Protein AF-A0A949FL10-F1 (afdb_monomer_lite)

Secondary structure (DSSP, 8-state):
-HHHHHHHHHHHHHTT-HHHHTTSPPPS-STTHHHHHHS-HHHHHHHHHHHHHHHHHHB-HHHHHHS-TT---HHHHHH-HHHHHHHHHHHHHHHHHHHHHHTSHHHHHHHB---

pLDDT: mean 81.72, std 12.0, range [58.72, 97.69]

Foldseek 3Di:
DVVVVVVVVVVVVPPPDPVVVVVDDDQPCPVVVPVLVVDDPLLVLLLVLLLQLLLLVQWDPQSCVPTPVPSDDPVCCVVPPNSVVSNVVNNVVNNVVNNVVLVDPPNVVRIGDDD

Sequence (115 aa):
MIRLHYFLILLILFSCSNRAARFLPDRPSKEFKKSIAEGSPEFAQGWKDGCEVGMSTASNTFYKMFYRNNAIDGFKMGSSSDYSTAWNNAFLYCIRSDSIKQGSSIWGSMFGGYK

Structure (mmCIF, N/CA/C/O backbone):
data_AF-A0A949FL10-F1
#
_entry.id   AF-A0A949FL10-F1
#
loop_
_atom_site.group_PDB
_atom_site.id
_atom_site.type_symbol
_atom_site.label_atom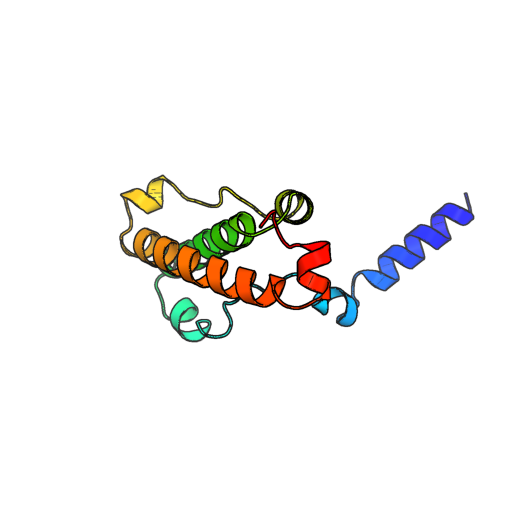_id
_atom_site.label_alt_id
_atom_site.label_comp_id
_atom_site.label_asym_id
_atom_site.label_entity_id
_atom_site.label_seq_id
_atom_site.pdbx_PDB_ins_code
_atom_site.Cartn_x
_atom_site.Cartn_y
_atom_site.Cartn_z
_atom_site.occupancy
_atom_site.B_iso_or_equiv
_atom_site.auth_seq_id
_atom_site.auth_comp_id
_atom_site.auth_asym_id
_atom_site.auth_atom_id
_atom_site.pdbx_PDB_model_num
ATOM 1 N N . MET A 1 1 ? -15.154 -20.602 -37.784 1.00 59.94 1 MET A N 1
ATOM 2 C CA . MET A 1 1 ? -15.623 -20.884 -36.404 1.00 59.94 1 MET A CA 1
ATOM 3 C C . MET A 1 1 ? -14.743 -21.870 -35.622 1.00 59.94 1 MET A C 1
ATOM 5 O O . MET A 1 1 ? -14.523 -21.633 -34.441 1.00 59.94 1 MET A O 1
ATOM 9 N N . ILE A 1 2 ? -14.169 -22.913 -36.240 1.00 63.84 2 ILE A N 1
ATOM 10 C CA . ILE A 1 2 ? -13.324 -23.918 -35.548 1.00 63.84 2 ILE A CA 1
ATOM 11 C C . ILE A 1 2 ? -12.034 -23.324 -34.936 1.00 63.84 2 ILE A C 1
ATOM 13 O O . ILE A 1 2 ? -11.640 -23.702 -33.840 1.00 63.84 2 ILE A O 1
ATOM 17 N N . ARG A 1 3 ? -11.403 -22.327 -35.576 1.00 68.69 3 ARG A N 1
ATOM 18 C CA . ARG A 1 3 ? -10.169 -21.696 -35.056 1.00 68.69 3 ARG A CA 1
ATOM 19 C C . ARG A 1 3 ? -10.358 -20.859 -33.782 1.00 68.69 3 ARG A C 1
ATOM 21 O O . ARG A 1 3 ? -9.423 -20.750 -33.000 1.00 68.69 3 ARG A O 1
ATOM 28 N N . LEU A 1 4 ? -11.555 -20.315 -33.551 1.00 69.50 4 LEU A N 1
ATOM 29 C CA . LEU A 1 4 ? -11.854 -19.527 -32.348 1.00 69.50 4 LEU A CA 1
ATOM 30 C C . LEU A 1 4 ? -11.958 -20.423 -31.101 1.00 69.50 4 LEU A C 1
ATOM 32 O O . LEU A 1 4 ? -11.538 -20.030 -30.018 1.00 69.50 4 LEU A O 1
ATOM 36 N N . HIS A 1 5 ? -12.439 -21.657 -31.276 1.00 71.19 5 HIS A N 1
ATOM 37 C CA . HIS A 1 5 ? -12.587 -22.630 -30.193 1.00 71.19 5 HIS A CA 1
ATOM 38 C C . HIS A 1 5 ? -11.230 -23.110 -29.660 1.00 71.19 5 HIS A C 1
ATOM 40 O O . HIS A 1 5 ? -11.043 -23.173 -28.450 1.00 71.19 5 HIS A O 1
ATOM 46 N N . TYR A 1 6 ? -10.250 -23.363 -30.536 1.00 76.62 6 TYR A N 1
ATOM 47 C CA . TYR A 1 6 ? -8.894 -23.735 -30.105 1.00 76.62 6 TYR A CA 1
ATOM 48 C C . TYR A 1 6 ? -8.195 -22.623 -29.317 1.00 76.62 6 TYR A C 1
ATOM 50 O O . TYR A 1 6 ? -7.491 -22.904 -28.350 1.00 76.62 6 TYR A O 1
ATOM 58 N N . PHE A 1 7 ? -8.426 -21.362 -29.692 1.00 78.81 7 PHE A N 1
ATOM 59 C CA . PHE A 1 7 ? -7.871 -20.213 -28.976 1.00 78.81 7 PHE A CA 1
ATOM 60 C C . PHE A 1 7 ? -8.493 -20.058 -27.577 1.00 78.81 7 PHE A C 1
ATOM 62 O O . PHE A 1 7 ? -7.781 -19.815 -26.606 1.00 78.81 7 PHE A O 1
ATOM 69 N N . LEU A 1 8 ? -9.805 -20.283 -27.455 1.00 77.81 8 LEU A N 1
ATOM 70 C CA . LEU A 1 8 ? -10.520 -20.309 -26.173 1.00 77.81 8 LEU A CA 1
ATOM 71 C C . LEU A 1 8 ? -10.058 -21.455 -25.261 1.00 77.81 8 LEU A C 1
ATOM 73 O O . LEU A 1 8 ? -9.833 -21.232 -24.075 1.00 77.81 8 LEU A O 1
ATOM 77 N N . ILE A 1 9 ? -9.848 -22.657 -25.807 1.00 78.69 9 ILE A N 1
ATOM 78 C CA . ILE A 1 9 ? -9.340 -23.809 -25.042 1.00 78.69 9 ILE A CA 1
ATOM 79 C C . ILE A 1 9 ? -7.920 -23.535 -24.522 1.00 78.69 9 ILE A C 1
ATOM 81 O O . ILE A 1 9 ? -7.624 -23.830 -23.367 1.00 78.69 9 ILE A O 1
ATOM 85 N N . LEU A 1 10 ? -7.057 -22.905 -25.327 1.00 75.50 10 LEU A N 1
ATOM 86 C CA . LEU A 1 10 ? -5.721 -22.481 -24.895 1.00 75.50 10 LEU A CA 1
ATOM 87 C C . LEU A 1 10 ? -5.775 -21.490 -23.723 1.00 75.50 10 LEU A C 1
ATOM 89 O O . LEU A 1 10 ? -5.053 -21.673 -22.747 1.00 75.50 10 LEU A O 1
ATOM 93 N N . LEU A 1 11 ? -6.656 -20.486 -23.770 1.00 74.25 11 LEU A N 1
ATOM 94 C CA . LEU A 1 11 ? -6.796 -19.500 -22.691 1.00 74.25 11 LEU A CA 1
ATOM 95 C C . LEU A 1 11 ? -7.230 -20.139 -21.359 1.00 74.25 11 LEU A C 1
ATOM 97 O O . LEU A 1 11 ? -6.695 -19.781 -20.310 1.00 74.25 11 LEU A O 1
ATOM 101 N N . ILE A 1 12 ? -8.129 -21.127 -21.405 1.00 72.25 12 ILE A N 1
ATOM 102 C CA . ILE A 1 12 ? -8.616 -21.850 -20.216 1.00 72.25 12 ILE A CA 1
ATOM 103 C C . ILE A 1 12 ? -7.528 -22.769 -19.627 1.00 72.25 12 ILE A C 1
ATOM 105 O O . ILE A 1 12 ? -7.444 -22.952 -18.411 1.00 72.25 12 ILE A O 1
ATOM 109 N N . LEU A 1 13 ? -6.644 -23.322 -20.462 1.00 66.62 13 LEU A N 1
ATOM 110 C CA . LEU A 1 13 ? -5.532 -24.156 -19.991 1.00 66.62 13 LEU A CA 1
ATOM 111 C C . LEU A 1 13 ? -4.412 -23.340 -19.317 1.00 66.62 13 LEU A C 1
ATOM 113 O O . LEU A 1 13 ? -3.702 -23.869 -18.462 1.00 66.62 13 LEU A O 1
ATOM 117 N N . PHE A 1 14 ? -4.265 -22.049 -19.638 1.00 64.12 14 PHE A N 1
ATOM 118 C CA . PHE A 1 14 ? -3.279 -21.173 -18.989 1.00 64.12 14 PHE A CA 1
ATOM 119 C C . PHE A 1 14 ? -3.770 -20.533 -17.680 1.00 64.12 14 PHE A C 1
ATOM 121 O O . PHE A 1 14 ? -2.936 -20.144 -16.857 1.00 64.12 14 PHE A O 1
ATOM 128 N N . SER A 1 15 ? -5.083 -20.465 -17.428 1.00 63.03 15 SER A N 1
ATOM 129 C CA . SER A 1 15 ? -5.645 -19.737 -16.276 1.00 63.03 15 SER A CA 1
ATOM 130 C C . SER A 1 15 ? -5.363 -20.344 -14.891 1.00 63.03 15 SER A C 1
ATOM 132 O O . SER A 1 15 ? -5.448 -19.628 -13.899 1.00 63.03 15 SER A O 1
ATOM 134 N N . CYS A 1 16 ? -4.961 -21.618 -14.795 1.00 62.16 16 CYS A N 1
ATOM 135 C CA . CYS A 1 16 ? -4.607 -22.270 -13.517 1.00 62.16 16 CYS A CA 1
ATOM 136 C C . CYS A 1 16 ? -3.121 -22.647 -13.397 1.00 62.16 16 CYS A C 1
ATOM 138 O O . CYS A 1 16 ? -2.732 -23.458 -12.556 1.00 62.16 16 CYS A O 1
ATOM 140 N N . SER A 1 17 ? -2.256 -22.065 -14.226 1.00 74.19 17 SER A N 1
ATOM 141 C CA . SER A 1 17 ? -0.819 -22.313 -14.146 1.00 74.19 17 SER A CA 1
ATOM 142 C C . SER A 1 17 ? -0.201 -21.586 -12.944 1.00 74.19 17 SER A C 1
ATOM 144 O O . SER A 1 17 ? 0.013 -20.374 -12.972 1.00 74.19 17 SER A O 1
ATOM 146 N N . ASN A 1 18 ? 0.204 -22.337 -11.911 1.00 62.66 18 ASN A N 1
ATOM 147 C CA . ASN A 1 18 ? 1.034 -21.819 -10.807 1.00 62.66 18 ASN A CA 1
ATOM 148 C C . ASN A 1 18 ? 2.333 -21.158 -11.305 1.00 62.66 18 ASN A C 1
ATOM 150 O O . ASN A 1 18 ? 2.920 -20.323 -10.620 1.00 62.66 18 ASN A O 1
ATOM 154 N N . ARG A 1 19 ? 2.798 -21.530 -12.506 1.00 63.28 19 ARG A N 1
ATOM 155 C CA . ARG A 1 19 ? 3.963 -20.925 -13.154 1.00 63.28 19 ARG A CA 1
ATOM 156 C C . ARG A 1 19 ? 3.648 -19.524 -13.675 1.00 63.28 19 ARG A C 1
ATOM 158 O O . ARG A 1 19 ? 4.487 -18.649 -13.519 1.00 63.28 19 ARG A O 1
ATOM 165 N N . ALA A 1 20 ? 2.455 -19.311 -14.234 1.00 64.19 20 ALA A N 1
ATOM 166 C CA . ALA A 1 20 ? 1.983 -17.999 -14.675 1.00 64.19 20 ALA A CA 1
ATOM 167 C C . ALA A 1 20 ? 1.753 -17.053 -13.484 1.00 64.19 20 ALA A C 1
ATOM 169 O O . ALA A 1 20 ? 2.140 -15.892 -13.546 1.00 64.19 20 ALA A O 1
ATOM 170 N N . ALA A 1 21 ? 1.236 -17.564 -12.360 1.00 62.34 21 ALA A N 1
ATOM 171 C CA . ALA A 1 21 ? 1.046 -16.775 -11.138 1.00 62.34 21 ALA A CA 1
ATOM 172 C C . ALA A 1 21 ? 2.356 -16.184 -10.578 1.00 62.34 21 ALA A C 1
ATOM 174 O O . ALA A 1 21 ? 2.336 -15.116 -9.977 1.00 62.34 21 ALA A O 1
ATOM 175 N N . ARG A 1 22 ? 3.510 -16.830 -10.819 1.00 64.06 22 ARG A N 1
ATOM 176 C CA . ARG A 1 22 ? 4.832 -16.293 -10.440 1.00 64.06 22 ARG A CA 1
ATOM 177 C C . ARG A 1 22 ? 5.253 -15.062 -11.247 1.00 64.06 22 ARG A C 1
ATOM 179 O O . ARG A 1 22 ? 6.196 -14.402 -10.832 1.00 64.06 22 ARG A O 1
ATOM 186 N N . PHE A 1 23 ? 4.602 -14.778 -12.376 1.00 65.38 23 PHE A N 1
ATOM 187 C CA . PHE A 1 23 ? 4.833 -13.576 -13.186 1.00 65.38 23 PHE A CA 1
ATOM 188 C C . PHE A 1 23 ? 3.922 -12.407 -12.796 1.00 65.38 23 PHE A C 1
ATOM 190 O O . PHE A 1 23 ? 4.073 -11.319 -13.345 1.00 65.38 23 PHE A O 1
ATOM 197 N N . LEU A 1 24 ? 3.006 -12.598 -11.839 1.00 68.75 24 LEU A N 1
ATOM 198 C CA . LEU A 1 24 ? 2.231 -11.503 -11.266 1.00 68.75 24 LEU A CA 1
ATOM 199 C C . LEU A 1 24 ? 2.957 -10.904 -10.054 1.00 68.75 24 LEU A C 1
ATOM 201 O O . LEU A 1 24 ? 3.563 -11.649 -9.277 1.00 68.75 24 LEU A O 1
ATOM 205 N N . PRO A 1 25 ? 2.904 -9.575 -9.877 1.00 67.50 25 PRO A N 1
ATOM 206 C CA . PRO A 1 25 ? 3.572 -8.914 -8.768 1.00 67.50 25 PRO A CA 1
ATOM 207 C C . PRO A 1 25 ? 3.033 -9.426 -7.426 1.00 67.50 25 PRO A C 1
ATOM 209 O O . PRO A 1 25 ? 1.843 -9.328 -7.125 1.00 67.50 25 PRO A O 1
ATOM 212 N N . ASP A 1 26 ? 3.929 -9.997 -6.619 1.00 73.00 26 ASP A N 1
ATOM 213 C CA . ASP A 1 26 ? 3.621 -10.454 -5.265 1.00 73.00 26 ASP A CA 1
ATOM 214 C C . ASP A 1 26 ? 3.717 -9.276 -4.294 1.00 73.00 26 ASP A C 1
ATOM 216 O O . ASP A 1 26 ? 4.788 -8.661 -4.162 1.00 73.00 26 ASP A O 1
ATOM 220 N N . ARG A 1 27 ? 2.612 -8.983 -3.597 1.00 73.06 27 ARG A N 1
ATOM 221 C CA . ARG A 1 27 ? 2.583 -7.928 -2.581 1.00 73.06 27 ARG A CA 1
ATOM 222 C C . ARG A 1 27 ? 3.524 -8.319 -1.437 1.00 73.06 27 ARG A C 1
ATOM 224 O O . ARG A 1 27 ? 3.434 -9.445 -0.943 1.00 73.06 27 ARG A O 1
ATOM 231 N N . PRO A 1 28 ? 4.420 -7.428 -0.987 1.00 73.50 28 PRO A N 1
ATOM 232 C CA . PRO A 1 28 ? 5.352 -7.723 0.093 1.00 73.50 28 PRO A CA 1
ATOM 233 C C . PRO A 1 28 ? 4.615 -7.657 1.441 1.00 73.50 28 PRO A C 1
ATOM 235 O O . PRO A 1 28 ? 4.717 -6.707 2.205 1.00 73.50 28 PRO A O 1
ATOM 238 N N . SER A 1 29 ? 3.770 -8.652 1.696 1.00 73.75 29 SER A N 1
ATOM 239 C CA . SER A 1 29 ? 2.982 -8.780 2.924 1.00 73.75 29 SER A CA 1
ATOM 240 C C . SER A 1 29 ? 3.297 -10.068 3.681 1.00 73.75 29 SER A C 1
ATOM 242 O O . SER A 1 29 ? 2.647 -10.364 4.680 1.00 73.75 29 SER A O 1
ATOM 244 N N . LYS A 1 30 ? 4.254 -10.873 3.204 1.00 80.62 30 LYS A N 1
ATOM 245 C CA . LYS A 1 30 ? 4.596 -12.168 3.811 1.00 80.62 30 LYS A CA 1
ATOM 246 C C . LYS A 1 30 ? 5.304 -11.977 5.145 1.00 80.62 30 LYS A C 1
ATOM 248 O O . LYS A 1 30 ? 4.975 -12.657 6.111 1.00 80.62 30 LYS A O 1
ATOM 253 N N . GLU A 1 31 ? 6.205 -11.007 5.193 1.00 83.00 31 GLU A N 1
ATOM 254 C CA . GLU A 1 31 ? 6.992 -10.607 6.357 1.00 83.00 31 GLU A CA 1
ATOM 255 C C . GLU A 1 31 ? 6.089 -10.107 7.491 1.00 83.00 31 GLU A C 1
ATOM 257 O O . GLU A 1 31 ? 6.339 -10.382 8.660 1.00 83.00 31 GLU A O 1
ATOM 262 N N . PHE A 1 32 ? 4.985 -9.447 7.134 1.00 87.00 32 PHE A N 1
ATOM 263 C CA . PHE A 1 32 ? 4.027 -8.868 8.076 1.00 87.00 32 PHE A CA 1
ATOM 264 C C . PHE A 1 32 ? 2.755 -9.699 8.240 1.00 87.00 32 PHE A C 1
ATOM 266 O O . PHE A 1 32 ? 1.830 -9.269 8.920 1.00 87.00 32 PHE A O 1
ATOM 273 N N . LYS A 1 33 ? 2.686 -10.905 7.659 1.00 87.69 33 LYS A N 1
ATOM 274 C CA . LYS A 1 33 ? 1.463 -11.723 7.648 1.00 87.69 33 LYS A CA 1
ATOM 275 C C . LYS A 1 33 ? 0.905 -11.958 9.053 1.00 87.69 33 LYS A C 1
ATOM 277 O O . LYS A 1 33 ? -0.305 -11.899 9.238 1.00 87.69 33 LYS A O 1
ATOM 282 N N . LYS A 1 34 ? 1.785 -12.209 10.028 1.00 88.62 34 LYS A N 1
ATOM 283 C CA . LYS A 1 34 ? 1.409 -12.401 11.434 1.00 88.62 34 LYS A CA 1
ATOM 284 C C . LYS A 1 34 ? 0.867 -11.105 12.044 1.00 88.62 34 LYS A C 1
ATOM 286 O O . LYS A 1 34 ? -0.255 -11.097 12.525 1.00 88.62 34 LYS A O 1
ATOM 291 N N . SER A 1 35 ? 1.613 -10.007 11.937 1.00 85.31 35 SER A N 1
ATOM 292 C CA . SER A 1 35 ? 1.223 -8.703 12.490 1.00 85.31 35 SER A CA 1
ATOM 293 C C . SER A 1 35 ? -0.067 -8.153 11.879 1.00 85.31 35 SER A C 1
ATOM 295 O O . SER A 1 35 ? -0.879 -7.570 12.583 1.00 85.31 35 SER A O 1
ATOM 297 N N . ILE A 1 36 ? -0.286 -8.371 10.580 1.00 89.00 36 ILE A N 1
ATOM 298 C CA . ILE A 1 36 ? -1.527 -7.995 9.892 1.00 89.00 36 ILE A CA 1
ATOM 299 C C . ILE A 1 36 ? -2.705 -8.839 10.395 1.00 89.00 36 ILE A C 1
ATOM 301 O O . ILE A 1 36 ? -3.798 -8.310 10.549 1.00 89.00 36 ILE A O 1
ATOM 305 N N . ALA A 1 37 ? -2.496 -10.137 10.638 1.00 89.31 37 ALA A N 1
ATOM 306 C CA . ALA A 1 37 ? -3.544 -11.037 11.121 1.00 89.31 37 ALA A CA 1
ATOM 307 C C . ALA A 1 37 ? -3.894 -10.819 12.603 1.00 89.31 37 ALA A C 1
ATOM 309 O O . ALA A 1 37 ? -5.032 -11.053 12.994 1.00 89.31 37 ALA A O 1
ATOM 310 N N . GLU A 1 38 ? -2.924 -10.392 13.413 1.00 92.38 38 GLU A N 1
ATOM 311 C CA . GLU A 1 38 ? -3.102 -10.072 14.836 1.00 92.38 38 GLU A CA 1
ATOM 312 C C . GLU A 1 38 ? -3.584 -8.628 15.067 1.00 92.38 38 GLU A C 1
ATOM 314 O O . GLU A 1 38 ? -4.046 -8.303 16.159 1.00 92.38 38 GLU A O 1
ATOM 319 N N . GLY A 1 39 ? -3.473 -7.761 14.056 1.00 89.69 39 GLY A N 1
ATOM 320 C CA . GLY A 1 39 ? -3.916 -6.370 14.109 1.00 89.69 39 GLY A CA 1
ATOM 321 C C . GLY A 1 39 ? -5.436 -6.202 14.022 1.00 89.69 39 GLY A C 1
ATOM 322 O O . GLY A 1 39 ? -6.185 -7.137 13.734 1.00 89.69 39 GLY A O 1
ATOM 323 N N . SER A 1 40 ? -5.904 -4.970 14.239 1.00 96.00 40 SER A N 1
ATOM 324 C CA . SER A 1 40 ? -7.319 -4.632 14.069 1.00 96.00 40 SER A CA 1
ATOM 325 C C . SER A 1 40 ? -7.762 -4.780 12.600 1.00 96.00 40 SER A C 1
ATOM 327 O O . SER A 1 40 ? -6.938 -4.689 11.681 1.00 96.00 40 SER A O 1
ATOM 329 N N . PRO A 1 41 ? -9.068 -4.961 12.324 1.00 95.69 41 PRO A N 1
ATOM 330 C CA . PRO A 1 41 ? -9.570 -5.012 10.949 1.00 95.69 41 PRO A CA 1
ATOM 331 C C . PRO A 1 41 ? -9.210 -3.761 10.135 1.00 95.69 41 PRO A C 1
ATOM 333 O O . PRO A 1 41 ? -8.936 -3.844 8.938 1.00 95.69 41 PRO A O 1
ATOM 336 N N . GLU A 1 42 ? -9.178 -2.602 10.793 1.00 96.00 42 GLU A N 1
ATOM 337 C CA . GLU A 1 42 ? -8.804 -1.328 10.183 1.00 96.00 42 GLU A CA 1
ATOM 338 C C . GLU A 1 42 ? -7.309 -1.249 9.892 1.00 96.00 42 GLU A C 1
ATOM 340 O O . GLU A 1 42 ? -6.937 -0.796 8.811 1.00 96.00 42 GLU A O 1
ATOM 345 N N . PHE A 1 43 ? -6.461 -1.771 10.782 1.00 96.12 43 PHE A N 1
ATOM 346 C CA . PHE A 1 43 ? -5.032 -1.920 10.519 1.00 96.12 43 PHE A CA 1
ATOM 347 C C . PHE A 1 43 ? -4.786 -2.817 9.299 1.00 96.12 43 PHE A C 1
ATOM 349 O O . PHE A 1 43 ? -4.055 -2.445 8.381 1.00 96.12 43 PHE A O 1
ATOM 356 N N . ALA A 1 44 ? -5.433 -3.985 9.241 1.00 94.88 44 ALA A N 1
ATOM 357 C CA . ALA A 1 44 ? -5.272 -4.914 8.126 1.00 94.88 44 ALA A CA 1
ATOM 358 C C . ALA A 1 44 ? -5.731 -4.301 6.794 1.00 94.88 44 ALA A C 1
ATOM 360 O O . ALA A 1 44 ? -5.077 -4.479 5.760 1.00 94.88 44 ALA A O 1
ATOM 361 N N . GLN A 1 45 ? -6.835 -3.548 6.818 1.00 95.38 45 GLN A N 1
ATOM 362 C CA . GLN A 1 45 ? -7.313 -2.836 5.642 1.00 95.38 45 GLN A CA 1
ATOM 363 C C . GLN A 1 45 ? -6.361 -1.707 5.239 1.00 95.38 45 GLN A C 1
ATOM 365 O O . GLN A 1 45 ? -5.988 -1.640 4.070 1.00 95.38 45 GLN A O 1
ATOM 370 N N . GLY A 1 46 ? -5.922 -0.876 6.188 1.00 96.00 46 GLY A N 1
ATOM 371 C CA . GLY A 1 46 ? -4.966 0.203 5.942 1.00 96.00 46 GLY A CA 1
ATOM 372 C C . GLY A 1 46 ? -3.669 -0.326 5.343 1.00 96.00 46 GLY A C 1
ATOM 373 O O . GLY A 1 46 ? -3.189 0.212 4.350 1.00 96.00 46 GLY A O 1
ATOM 374 N N . TRP A 1 47 ? -3.165 -1.456 5.849 1.00 95.31 47 TRP A N 1
ATOM 375 C CA . TRP A 1 47 ? -1.984 -2.108 5.290 1.00 95.31 47 TRP A CA 1
ATOM 376 C C . TRP A 1 47 ? -2.187 -2.525 3.830 1.00 95.31 47 TRP A C 1
ATOM 378 O O . TRP A 1 47 ? -1.349 -2.253 2.969 1.00 95.31 47 TRP A O 1
ATOM 388 N N . LYS A 1 48 ? -3.306 -3.194 3.532 1.00 92.88 48 LYS A N 1
ATOM 389 C CA . LYS A 1 48 ? -3.627 -3.654 2.175 1.00 92.88 48 LYS A CA 1
ATOM 390 C C . LYS A 1 48 ? -3.737 -2.483 1.196 1.00 92.88 48 LYS A C 1
ATOM 392 O O . LYS A 1 48 ? -3.156 -2.535 0.114 1.00 92.88 48 LYS A O 1
ATOM 397 N N . ASP A 1 49 ? -4.471 -1.456 1.598 1.00 95.06 49 ASP A N 1
ATOM 398 C CA . ASP A 1 49 ? -4.755 -0.251 0.826 1.00 95.06 49 ASP A CA 1
ATOM 399 C C . ASP A 1 49 ? -3.476 0.563 0.564 1.00 95.06 49 ASP A C 1
ATOM 401 O O . ASP A 1 49 ? -3.152 0.868 -0.585 1.00 95.06 49 ASP A O 1
ATOM 405 N N . GLY A 1 50 ? -2.679 0.820 1.606 1.00 94.62 50 GLY A N 1
ATOM 406 C CA . GLY A 1 50 ? -1.412 1.545 1.489 1.00 94.62 50 GLY A CA 1
ATOM 407 C C . GLY A 1 50 ? -0.399 0.809 0.618 1.00 94.62 50 GLY A C 1
ATOM 408 O O . GLY A 1 50 ? 0.245 1.415 -0.238 1.00 94.62 50 GLY A O 1
ATOM 409 N N . CYS A 1 51 ? -0.304 -0.515 0.768 1.00 92.06 51 CYS A N 1
ATOM 410 C CA . CYS A 1 51 ? 0.608 -1.325 -0.031 1.00 92.06 51 CYS A CA 1
ATOM 411 C C . CYS A 1 51 ? 0.256 -1.314 -1.528 1.00 92.06 51 CYS A C 1
ATOM 413 O O . CYS A 1 51 ? 1.146 -1.206 -2.373 1.00 92.06 51 CYS A O 1
ATOM 415 N N . GLU A 1 52 ? -1.038 -1.380 -1.856 1.00 90.06 52 GLU A N 1
ATOM 416 C CA . GLU A 1 52 ? -1.539 -1.310 -3.231 1.00 90.06 52 GLU A CA 1
ATOM 417 C C . GLU A 1 52 ? -1.166 0.021 -3.902 1.00 90.06 52 GLU A C 1
ATOM 419 O O . GLU A 1 52 ? -0.608 0.033 -5.004 1.00 90.06 52 GLU A O 1
ATOM 424 N N . VAL A 1 53 ? -1.407 1.139 -3.209 1.00 91.94 53 VAL A N 1
ATOM 425 C CA . VAL A 1 53 ? -1.070 2.480 -3.710 1.00 91.94 53 VAL A CA 1
ATOM 426 C C . VAL A 1 53 ? 0.447 2.658 -3.831 1.00 91.94 53 VAL A C 1
ATOM 428 O O . VAL A 1 53 ? 0.929 3.188 -4.835 1.00 91.94 53 VAL A O 1
ATOM 431 N N . GLY A 1 54 ? 1.215 2.175 -2.850 1.00 90.50 54 GLY A N 1
ATOM 432 C CA . GLY A 1 54 ? 2.679 2.234 -2.856 1.00 90.50 54 GLY A CA 1
ATOM 433 C C . GLY A 1 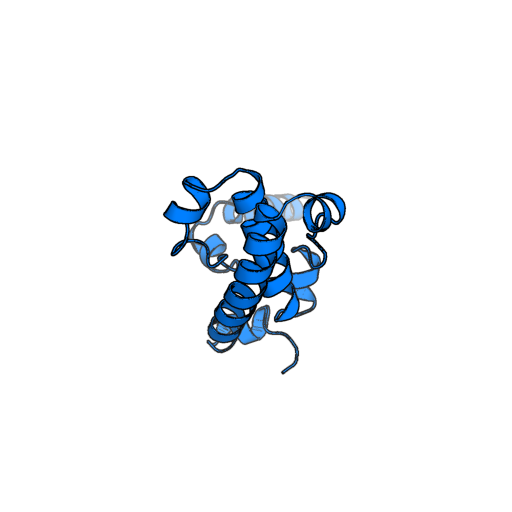54 ? 3.286 1.511 -4.060 1.00 90.50 54 GLY A C 1
ATOM 434 O O . GLY A 1 54 ? 4.056 2.108 -4.812 1.00 90.50 54 GLY A O 1
ATOM 435 N N . MET A 1 55 ? 2.874 0.265 -4.309 1.00 87.00 55 MET A N 1
ATOM 436 C CA . MET A 1 55 ? 3.301 -0.501 -5.491 1.00 87.00 55 MET A CA 1
ATOM 437 C C . MET A 1 55 ? 2.868 0.175 -6.792 1.00 87.00 55 MET A C 1
ATOM 439 O O . MET A 1 55 ? 3.650 0.313 -7.732 1.00 87.00 55 MET A O 1
ATOM 443 N N . SER A 1 56 ? 1.635 0.683 -6.844 1.00 87.50 56 SER A N 1
ATOM 444 C CA . SER A 1 56 ? 1.147 1.386 -8.028 1.00 87.50 56 SER A CA 1
ATOM 445 C C . SER A 1 56 ? 1.920 2.674 -8.328 1.00 87.50 56 SER A C 1
ATOM 447 O O . SER A 1 56 ? 1.936 3.097 -9.484 1.00 87.50 56 SER A O 1
ATOM 449 N N . THR A 1 57 ? 2.535 3.311 -7.330 1.00 85.44 57 THR A N 1
ATOM 450 C CA . THR A 1 57 ? 3.278 4.568 -7.503 1.00 85.44 57 THR A CA 1
ATOM 451 C C . THR A 1 57 ? 4.596 4.341 -8.240 1.00 85.44 57 THR A C 1
ATOM 453 O O . THR A 1 57 ? 4.883 5.064 -9.194 1.00 85.44 57 THR A O 1
ATOM 456 N N . ALA A 1 58 ? 5.352 3.307 -7.854 1.00 78.38 58 ALA A N 1
ATOM 457 C CA . ALA A 1 58 ? 6.610 2.934 -8.510 1.00 78.38 58 ALA A CA 1
ATOM 458 C C . ALA A 1 58 ? 6.405 2.247 -9.873 1.00 78.38 58 ALA A C 1
ATOM 460 O O . ALA A 1 58 ? 7.350 2.095 -10.643 1.00 78.38 58 ALA A O 1
ATOM 461 N N . SER A 1 59 ? 5.177 1.838 -10.194 1.00 80.31 59 SER A N 1
ATOM 462 C CA . SER A 1 59 ? 4.891 1.032 -11.378 1.00 80.31 59 SER A CA 1
ATOM 463 C C . SER A 1 59 ? 4.508 1.829 -12.636 1.00 80.31 59 SER A C 1
ATOM 465 O O . SER A 1 59 ? 4.080 2.990 -12.592 1.00 80.31 59 SER A O 1
ATOM 467 N N . ASN A 1 60 ? 4.623 1.178 -13.794 1.00 78.62 60 ASN A N 1
ATOM 468 C CA . ASN A 1 60 ? 4.222 1.724 -15.092 1.00 78.62 60 ASN A CA 1
ATOM 469 C C . ASN A 1 60 ? 2.702 1.725 -15.328 1.00 78.62 60 ASN A C 1
ATOM 471 O O . ASN A 1 60 ? 1.898 1.252 -14.523 1.00 78.62 60 ASN A O 1
ATOM 475 N N . THR A 1 61 ? 2.303 2.263 -16.482 1.00 78.94 61 THR A N 1
ATOM 476 C CA . THR A 1 61 ? 0.903 2.320 -16.918 1.00 78.94 61 THR A CA 1
ATOM 477 C C . THR A 1 61 ? 0.262 0.937 -17.018 1.00 78.94 61 THR A C 1
ATOM 479 O O . THR A 1 61 ? -0.910 0.806 -16.688 1.00 78.94 61 THR A O 1
ATOM 482 N N . PHE A 1 62 ? 1.012 -0.099 -17.415 1.00 76.81 62 PHE A N 1
ATOM 483 C CA . PHE A 1 62 ? 0.477 -1.458 -17.511 1.00 76.81 62 PHE A CA 1
ATOM 484 C C . PHE A 1 62 ? 0.001 -1.969 -16.151 1.00 76.81 62 PHE A C 1
ATOM 486 O O . PHE A 1 62 ? -1.145 -2.387 -16.033 1.00 76.81 62 PHE A O 1
ATOM 493 N N . TYR A 1 63 ? 0.820 -1.838 -15.106 1.00 78.69 63 TYR A N 1
ATOM 494 C CA . TYR A 1 63 ? 0.416 -2.174 -13.739 1.00 78.69 63 TYR A CA 1
ATOM 495 C C . TYR A 1 63 ? -0.824 -1.377 -13.298 1.00 78.69 63 TYR A C 1
ATOM 497 O O . TYR A 1 63 ? -1.791 -1.939 -12.785 1.00 78.69 63 TYR A O 1
ATOM 505 N N . LYS A 1 64 ? -0.833 -0.065 -13.560 1.00 81.25 64 LYS A N 1
ATOM 506 C CA . LYS A 1 64 ? -1.925 0.848 -13.177 1.00 81.25 64 LYS A CA 1
ATOM 507 C C . LYS A 1 64 ? -3.272 0.521 -13.837 1.00 81.25 64 LYS A C 1
ATOM 509 O O . LYS A 1 64 ? -4.298 0.963 -13.335 1.00 81.25 64 LYS A O 1
ATOM 514 N N . MET A 1 65 ? -3.298 -0.247 -14.932 1.00 81.00 65 MET A N 1
ATOM 515 C CA . MET A 1 65 ? -4.553 -0.712 -15.544 1.00 81.00 65 MET A CA 1
ATOM 516 C C . MET A 1 65 ? -5.234 -1.833 -14.748 1.00 81.00 65 MET A C 1
ATOM 518 O O . MET A 1 65 ? -6.449 -1.989 -14.845 1.00 81.00 65 MET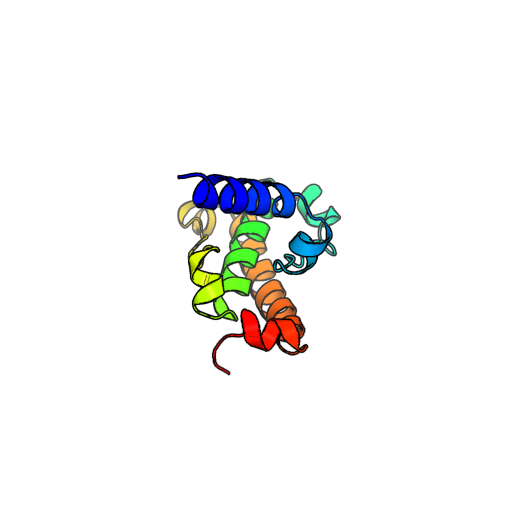 A O 1
ATOM 522 N N . PHE A 1 66 ? -4.474 -2.615 -13.976 1.00 78.62 66 PHE A N 1
ATOM 523 C CA . PHE A 1 66 ? -4.994 -3.773 -13.237 1.00 78.62 66 PHE A CA 1
ATOM 524 C C . PHE A 1 66 ? -5.105 -3.532 -11.730 1.00 78.62 66 PHE A C 1
ATOM 526 O O . PHE A 1 66 ? -5.896 -4.197 -11.060 1.00 78.62 66 PHE A O 1
ATOM 533 N N . TYR A 1 67 ? -4.320 -2.597 -11.199 1.00 80.50 67 TYR A N 1
ATOM 534 C CA . TYR A 1 67 ? -4.171 -2.353 -9.766 1.00 80.50 67 TYR A CA 1
ATOM 535 C C . TYR A 1 67 ? -4.562 -0.921 -9.400 1.00 80.50 67 TYR A C 1
ATOM 537 O O . TYR A 1 67 ? -4.433 0.005 -10.202 1.00 80.50 67 TYR A O 1
ATOM 545 N N . ARG A 1 68 ? -5.064 -0.728 -8.176 1.00 82.69 68 ARG A N 1
ATOM 546 C CA . ARG A 1 68 ? -5.643 0.559 -7.757 1.00 82.69 68 ARG A CA 1
ATOM 547 C C . ARG A 1 68 ? -4.554 1.538 -7.325 1.00 82.69 68 ARG A C 1
ATOM 549 O O . ARG A 1 68 ? -3.886 1.331 -6.322 1.00 82.69 68 ARG A O 1
ATOM 556 N N . ASN A 1 69 ? -4.461 2.681 -7.995 1.00 85.06 69 ASN A N 1
ATOM 557 C CA . ASN A 1 69 ? -3.590 3.780 -7.562 1.00 85.06 69 ASN A CA 1
ATOM 558 C C . ASN A 1 69 ? -4.225 4.689 -6.488 1.00 85.06 69 ASN A C 1
ATOM 560 O O . ASN A 1 69 ? -3.568 5.592 -5.986 1.00 85.06 69 ASN A O 1
ATOM 564 N N . ASN A 1 70 ? -5.497 4.467 -6.147 1.00 88.44 70 ASN A N 1
ATOM 565 C CA . ASN A 1 70 ? -6.300 5.317 -5.264 1.00 88.44 70 ASN A CA 1
ATOM 566 C C . ASN A 1 70 ? -7.049 4.509 -4.188 1.00 88.44 70 ASN A C 1
ATOM 568 O O . ASN A 1 70 ? -8.168 4.848 -3.801 1.00 88.44 70 ASN A O 1
ATOM 572 N N . ALA A 1 71 ? -6.465 3.401 -3.728 1.00 90.75 71 ALA A N 1
ATOM 573 C CA . ALA A 1 71 ? -7.001 2.620 -2.618 1.00 90.75 71 ALA A CA 1
ATOM 574 C C . ALA A 1 71 ? -6.727 3.333 -1.281 1.00 90.75 71 ALA A C 1
ATOM 576 O O . ALA A 1 71 ? -5.896 2.902 -0.498 1.00 90.75 71 ALA A O 1
ATOM 577 N N . ILE A 1 72 ? -7.390 4.463 -1.047 1.00 93.69 72 ILE A N 1
ATOM 578 C CA . ILE A 1 72 ? -7.404 5.170 0.235 1.00 93.69 72 ILE A CA 1
ATOM 579 C C . ILE A 1 72 ? -8.858 5.390 0.653 1.00 93.69 72 ILE A C 1
ATOM 581 O O . ILE A 1 72 ? -9.670 5.891 -0.125 1.00 93.69 72 ILE A O 1
ATOM 585 N N . ASP A 1 73 ? -9.197 4.988 1.873 1.00 95.44 73 ASP A N 1
ATOM 586 C CA . ASP A 1 73 ? -10.485 5.270 2.499 1.00 95.44 73 ASP A CA 1
ATOM 587 C C . ASP A 1 73 ? -10.367 6.591 3.266 1.00 95.44 73 ASP A C 1
ATOM 589 O O . ASP A 1 73 ? -9.783 6.657 4.349 1.00 95.44 73 ASP A O 1
ATOM 593 N N . GLY A 1 74 ? -10.884 7.667 2.668 1.00 94.56 74 GLY A N 1
ATOM 594 C CA . GLY A 1 74 ? -10.770 9.014 3.227 1.00 94.56 74 GLY A CA 1
ATOM 595 C C . GLY A 1 74 ? -11.481 9.182 4.571 1.00 94.56 74 GLY A C 1
ATOM 596 O O . GLY A 1 74 ? -11.018 9.959 5.402 1.00 94.56 74 GLY A O 1
ATOM 597 N N . PHE A 1 75 ? -12.561 8.432 4.816 1.00 96.31 75 PHE A N 1
ATOM 598 C CA . PHE A 1 75 ? -13.248 8.470 6.103 1.00 96.31 75 PHE A CA 1
ATOM 599 C C . PHE A 1 75 ? -12.367 7.836 7.179 1.00 96.31 75 PHE A C 1
ATOM 601 O O . PHE A 1 75 ? -12.044 8.492 8.167 1.00 96.31 75 PHE A O 1
ATOM 608 N N . LYS A 1 76 ? -11.877 6.612 6.938 1.00 96.81 76 LYS A N 1
ATOM 609 C CA . LYS A 1 76 ? -11.010 5.902 7.894 1.00 96.81 76 LYS A CA 1
ATOM 610 C C . LYS A 1 76 ? -9.670 6.588 8.109 1.00 96.81 76 LYS A C 1
ATOM 612 O O . LYS A 1 76 ? -9.141 6.541 9.212 1.00 96.81 76 LYS A O 1
ATOM 617 N N . MET A 1 77 ? -9.142 7.269 7.094 1.00 96.50 77 MET A N 1
ATOM 618 C CA . MET A 1 77 ? -7.926 8.071 7.226 1.00 96.50 77 MET A CA 1
ATOM 619 C C . MET A 1 77 ? -8.074 9.185 8.276 1.00 96.50 77 MET A C 1
ATOM 621 O O . MET A 1 77 ? -7.112 9.487 8.978 1.00 96.50 77 MET A O 1
ATOM 625 N N . GLY A 1 78 ? -9.268 9.777 8.397 1.00 95.81 78 GLY A N 1
ATOM 626 C CA . GLY A 1 78 ? -9.567 10.808 9.395 1.00 95.81 78 GLY A CA 1
ATOM 627 C C . GLY A 1 78 ? -10.160 10.277 10.703 1.00 95.81 78 GLY A C 1
ATOM 628 O O . GLY A 1 78 ? -10.026 10.933 11.732 1.00 95.81 78 GLY A O 1
ATOM 629 N N . SER A 1 79 ? -10.816 9.113 10.681 1.00 96.69 79 SER A N 1
ATOM 630 C CA . SER A 1 79 ? -11.552 8.579 11.834 1.00 96.69 79 SER A CA 1
ATOM 631 C C . SER A 1 79 ? -10.836 7.453 12.586 1.00 96.69 79 SER A C 1
ATOM 633 O O . SER A 1 79 ? -11.230 7.150 13.708 1.00 96.69 79 SER A O 1
ATOM 635 N N . SER A 1 80 ? -9.821 6.816 11.992 1.00 97.62 80 SER A N 1
ATOM 636 C CA . SER A 1 80 ? -9.116 5.659 12.556 1.00 97.62 80 SER A CA 1
ATOM 637 C C . SER A 1 80 ? -7.603 5.861 12.550 1.00 97.62 80 SER A C 1
ATOM 639 O O . SER A 1 80 ? -6.955 5.926 11.500 1.00 97.62 80 SER A O 1
ATOM 641 N N . SER A 1 81 ? -7.015 5.896 13.749 1.00 96.81 81 SER A N 1
ATOM 642 C CA . SER A 1 81 ? -5.561 5.934 13.919 1.00 96.81 81 SER A CA 1
ATOM 643 C C . SER A 1 81 ? -4.891 4.668 13.392 1.00 96.81 81 SER A C 1
ATOM 645 O O . SER A 1 81 ? -3.798 4.747 12.833 1.00 96.81 81 SER A O 1
ATOM 647 N N . ASP A 1 82 ? -5.545 3.515 13.537 1.00 96.31 82 ASP A N 1
ATOM 648 C CA . ASP A 1 82 ? -5.029 2.217 13.103 1.00 96.31 82 ASP A CA 1
ATOM 649 C C . ASP A 1 82 ? -4.948 2.142 11.582 1.00 96.31 82 ASP A C 1
ATOM 651 O O . ASP A 1 82 ? -3.901 1.784 11.039 1.00 96.31 82 ASP A O 1
ATOM 655 N N . TYR A 1 83 ? -6.024 2.533 10.892 1.00 97.69 83 TYR A N 1
ATOM 656 C CA . TYR A 1 83 ? -6.042 2.586 9.433 1.00 97.69 83 TYR A CA 1
ATOM 657 C C . TYR A 1 83 ? -4.978 3.548 8.910 1.00 97.69 83 TYR A C 1
ATOM 659 O O . TYR A 1 83 ? -4.161 3.168 8.072 1.00 97.69 83 TYR A O 1
ATOM 667 N N . SER A 1 84 ? -4.965 4.781 9.427 1.00 97.62 84 SER A N 1
ATOM 668 C CA . SER A 1 84 ? -4.035 5.825 8.993 1.00 97.62 84 SER A CA 1
ATOM 669 C C . SER A 1 84 ? -2.576 5.410 9.201 1.00 97.62 84 SER A C 1
ATOM 671 O O . SER A 1 84 ? -1.749 5.504 8.289 1.00 97.62 84 SER A O 1
ATOM 673 N N . THR A 1 85 ? -2.257 4.863 10.375 1.00 96.00 85 THR A N 1
ATOM 674 C CA . THR A 1 85 ? -0.906 4.393 10.702 1.00 96.00 85 THR A CA 1
ATOM 675 C C . THR A 1 85 ? -0.493 3.223 9.812 1.00 96.00 85 THR A C 1
ATOM 677 O O . THR A 1 85 ? 0.606 3.224 9.253 1.00 96.00 85 THR A O 1
ATOM 680 N N . ALA A 1 86 ? -1.370 2.231 9.639 1.00 95.94 86 ALA A N 1
ATOM 681 C CA . ALA A 1 86 ? -1.090 1.073 8.798 1.00 95.94 86 ALA A CA 1
ATOM 682 C C . ALA A 1 86 ? -0.894 1.464 7.331 1.00 95.94 86 ALA A C 1
ATOM 684 O O . ALA A 1 86 ? 0.045 0.988 6.695 1.00 95.94 86 ALA A O 1
ATOM 685 N N . TRP A 1 87 ? -1.737 2.359 6.813 1.00 96.50 87 TRP A N 1
ATOM 686 C CA . TRP A 1 87 ? -1.664 2.838 5.436 1.00 96.50 87 TRP A CA 1
ATOM 687 C C . TRP A 1 87 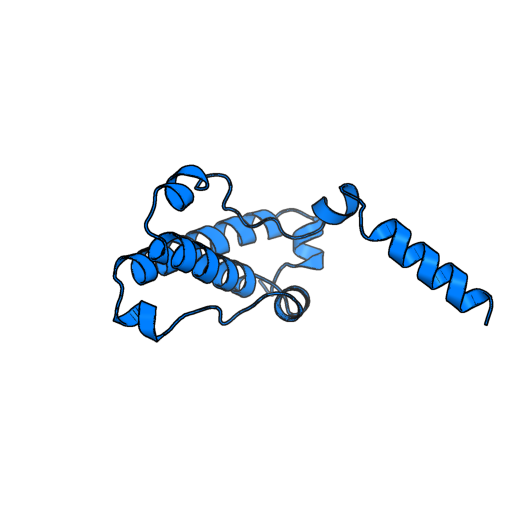? -0.339 3.544 5.159 1.00 96.50 87 TRP A C 1
ATOM 689 O O . TRP A 1 87 ? 0.352 3.188 4.205 1.00 96.50 87 TRP A O 1
ATOM 699 N N . ASN A 1 88 ? 0.065 4.480 6.025 1.00 95.94 88 ASN A N 1
ATOM 700 C CA . ASN A 1 88 ? 1.318 5.222 5.862 1.00 95.94 88 ASN A CA 1
ATOM 701 C C . ASN A 1 88 ? 2.548 4.301 5.911 1.00 95.94 88 ASN A C 1
ATOM 703 O O . ASN A 1 88 ? 3.437 4.396 5.061 1.00 95.94 88 ASN A O 1
ATOM 707 N N . ASN A 1 89 ? 2.579 3.369 6.868 1.00 94.81 89 ASN A N 1
ATOM 708 C CA . ASN A 1 89 ? 3.675 2.410 6.993 1.00 94.81 89 ASN A CA 1
ATOM 709 C C . ASN A 1 89 ? 3.746 1.461 5.789 1.00 94.81 89 ASN A C 1
ATOM 711 O O . ASN A 1 89 ? 4.821 1.248 5.223 1.00 94.81 89 ASN A O 1
ATOM 715 N N . ALA A 1 90 ? 2.603 0.917 5.368 1.00 94.50 90 ALA A N 1
ATOM 716 C CA . ALA A 1 90 ? 2.539 -0.001 4.241 1.00 94.50 90 ALA A CA 1
ATOM 717 C C . ALA A 1 90 ? 2.882 0.684 2.916 1.00 94.50 90 ALA A C 1
ATOM 719 O O . ALA A 1 90 ? 3.600 0.099 2.108 1.00 94.50 90 ALA A O 1
ATOM 720 N N . PHE A 1 91 ? 2.436 1.926 2.705 1.00 94.19 91 PHE A N 1
ATOM 721 C CA . PHE A 1 91 ? 2.759 2.706 1.511 1.00 94.19 91 PHE A CA 1
ATOM 722 C C . PHE A 1 91 ? 4.274 2.823 1.313 1.00 94.19 91 PHE A C 1
ATOM 724 O O . PHE A 1 91 ? 4.797 2.411 0.274 1.00 94.19 91 PHE A O 1
ATOM 731 N N . LEU A 1 92 ? 4.990 3.311 2.333 1.00 92.06 92 LEU A N 1
ATOM 732 C CA . LEU A 1 92 ? 6.442 3.514 2.274 1.00 92.06 92 LEU A CA 1
ATOM 733 C C . LEU A 1 92 ? 7.221 2.199 2.175 1.00 92.06 92 LEU A C 1
ATOM 735 O O . LEU A 1 92 ? 8.224 2.114 1.461 1.00 92.06 92 LEU A O 1
ATOM 739 N N . TYR A 1 93 ? 6.772 1.162 2.879 1.00 92.44 93 TYR A N 1
ATOM 740 C CA . TYR A 1 93 ? 7.415 -0.142 2.804 1.00 92.44 93 TYR A CA 1
ATOM 741 C C . TYR A 1 93 ? 7.245 -0.770 1.415 1.00 92.44 93 TYR A C 1
ATOM 743 O O . TYR A 1 93 ? 8.224 -1.192 0.790 1.00 92.44 93 TYR A O 1
ATOM 751 N N . CYS A 1 94 ? 6.014 -0.800 0.903 1.00 90.25 94 CYS A N 1
ATOM 752 C CA . CYS A 1 94 ? 5.702 -1.486 -0.341 1.00 90.25 94 CYS A CA 1
ATOM 753 C C . CYS A 1 94 ? 6.258 -0.762 -1.567 1.00 90.25 94 CYS A C 1
ATOM 755 O O . CYS A 1 94 ? 6.771 -1.443 -2.449 1.00 90.25 94 CYS A O 1
ATOM 757 N N . ILE A 1 95 ? 6.266 0.578 -1.609 1.00 88.81 95 ILE A N 1
ATOM 758 C CA . ILE A 1 95 ? 6.913 1.308 -2.714 1.00 88.81 95 ILE A CA 1
ATOM 759 C C . ILE A 1 95 ? 8.412 0.988 -2.793 1.00 88.81 95 ILE A C 1
ATOM 761 O O . ILE A 1 95 ? 8.952 0.782 -3.880 1.00 88.81 95 ILE A O 1
ATOM 765 N N . ARG A 1 96 ? 9.096 0.881 -1.645 1.00 87.38 96 ARG A N 1
ATOM 766 C CA . ARG A 1 96 ? 10.533 0.586 -1.595 1.00 87.38 96 ARG A CA 1
ATOM 767 C C . ARG A 1 96 ? 10.828 -0.868 -1.950 1.00 87.38 96 ARG A C 1
ATOM 769 O O . ARG A 1 96 ? 11.741 -1.131 -2.729 1.00 87.38 96 ARG A O 1
ATOM 776 N N . SER A 1 97 ? 10.056 -1.799 -1.396 1.00 85.94 97 SER A N 1
ATOM 777 C CA . SER A 1 97 ? 10.176 -3.228 -1.699 1.00 85.94 97 SER A CA 1
ATOM 778 C C . SER A 1 97 ? 9.918 -3.509 -3.183 1.00 85.94 97 SER A C 1
ATOM 780 O O . SER A 1 97 ? 10.684 -4.233 -3.823 1.00 85.94 97 SER A O 1
ATOM 782 N N . ASP A 1 98 ? 8.905 -2.863 -3.763 1.00 81.56 98 ASP A N 1
ATOM 783 C CA . ASP A 1 98 ? 8.588 -2.974 -5.184 1.00 81.56 98 ASP A CA 1
ATOM 784 C C . ASP A 1 98 ? 9.671 -2.344 -6.066 1.00 81.56 98 ASP A C 1
ATOM 786 O O . ASP A 1 98 ? 10.148 -2.986 -6.995 1.00 81.56 98 ASP A O 1
ATOM 790 N N . SER A 1 99 ? 10.181 -1.161 -5.709 1.00 79.62 99 SER A N 1
ATOM 791 C CA . SER A 1 99 ? 11.287 -0.516 -6.436 1.00 79.62 99 SER A CA 1
ATOM 792 C C . SER A 1 99 ? 12.551 -1.387 -6.489 1.00 79.62 99 SER A C 1
ATOM 794 O O . SER A 1 99 ? 13.226 -1.444 -7.518 1.00 79.62 99 SER A O 1
ATOM 796 N N . ILE A 1 100 ? 12.871 -2.111 -5.407 1.00 79.62 100 ILE A N 1
ATOM 797 C CA . ILE A 1 100 ? 13.993 -3.066 -5.380 1.00 79.62 100 ILE A CA 1
ATOM 798 C C . ILE A 1 100 ? 13.716 -4.245 -6.322 1.00 79.62 100 ILE A C 1
ATOM 800 O O . ILE A 1 100 ? 14.590 -4.620 -7.107 1.00 79.62 100 ILE A O 1
ATOM 804 N N . LYS A 1 101 ? 12.500 -4.808 -6.296 1.00 75.88 101 LYS A N 1
ATOM 805 C CA . LYS A 1 101 ? 12.103 -5.902 -7.199 1.00 75.88 101 LYS A CA 1
ATOM 806 C C . LYS A 1 101 ? 12.108 -5.466 -8.664 1.00 75.88 101 LYS A C 1
ATOM 808 O O . LYS A 1 101 ? 12.610 -6.205 -9.503 1.00 75.88 101 LYS A O 1
ATOM 813 N N . GLN A 1 102 ? 11.633 -4.266 -8.977 1.00 71.62 102 GLN A N 1
ATOM 814 C CA . GLN A 1 102 ? 11.690 -3.678 -10.319 1.00 71.62 102 GLN A CA 1
ATOM 815 C C . GLN A 1 102 ? 13.121 -3.318 -10.751 1.00 71.62 102 GLN A C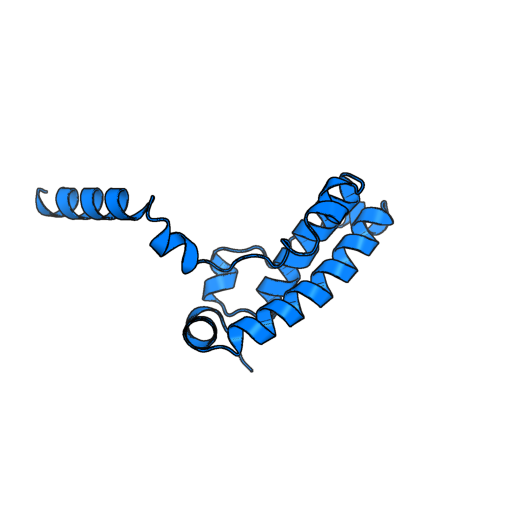 1
ATOM 817 O O . GLN A 1 102 ? 13.415 -3.219 -11.941 1.00 71.62 102 GLN A O 1
ATOM 822 N N . GLY A 1 103 ? 14.039 -3.137 -9.799 1.00 65.88 103 GLY A N 1
ATOM 823 C CA . GLY A 1 103 ? 15.476 -3.076 -10.061 1.00 65.88 103 GLY A CA 1
ATOM 824 C C . GLY A 1 103 ? 16.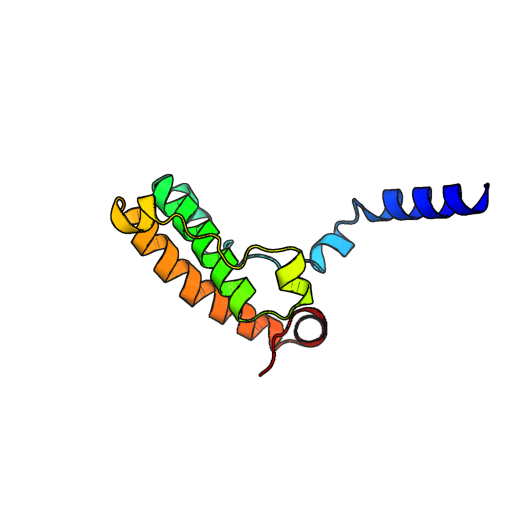071 -4.408 -10.544 1.00 65.88 103 GLY A C 1
ATOM 825 O O . GLY A 1 103 ? 17.140 -4.400 -11.150 1.00 65.88 103 GLY A O 1
ATOM 826 N N . SER A 1 104 ? 15.383 -5.536 -10.321 1.00 61.25 104 SER A N 1
ATOM 827 C CA . SER A 1 104 ? 15.748 -6.867 -10.828 1.00 61.25 104 SER A CA 1
ATOM 828 C C . SER A 1 104 ? 15.054 -7.166 -12.173 1.00 61.25 104 SER A C 1
ATOM 830 O O . SER A 1 104 ? 13.922 -6.742 -12.391 1.00 61.25 104 SER A O 1
ATOM 832 N N . SER A 1 105 ? 15.736 -7.869 -13.093 1.00 69.75 105 SER A N 1
ATOM 833 C CA . SER A 1 105 ? 15.495 -7.799 -14.554 1.00 69.75 105 SER A CA 1
ATOM 834 C C . SER A 1 105 ? 14.030 -7.838 -15.037 1.00 69.75 105 SER A C 1
ATOM 836 O O . SER A 1 105 ? 13.449 -6.777 -15.215 1.00 69.75 105 SER A O 1
ATOM 838 N N . ILE A 1 106 ? 13.421 -8.997 -15.310 1.00 64.06 106 ILE A N 1
ATOM 839 C CA . ILE A 1 106 ? 12.156 -9.134 -16.076 1.00 64.06 106 ILE A CA 1
ATOM 840 C C . ILE A 1 106 ? 11.000 -8.244 -15.562 1.00 64.06 106 ILE A C 1
ATOM 842 O O . ILE A 1 106 ? 10.139 -7.830 -16.339 1.00 64.06 106 ILE A O 1
ATOM 846 N N . TRP A 1 107 ? 11.013 -7.906 -14.269 1.00 66.38 107 TRP A N 1
ATOM 847 C CA . TRP A 1 107 ? 10.032 -7.050 -13.603 1.00 66.38 107 TRP A CA 1
ATOM 848 C C . TRP A 1 107 ? 10.200 -5.568 -13.923 1.00 66.38 107 TRP A C 1
ATOM 850 O O . TRP A 1 107 ? 9.202 -4.879 -14.117 1.00 66.38 107 TRP A O 1
ATOM 860 N N . GLY A 1 108 ? 11.436 -5.081 -14.041 1.00 67.00 108 GLY A N 1
ATOM 861 C CA . GLY A 1 108 ? 11.706 -3.709 -14.463 1.00 67.00 108 GLY A CA 1
ATOM 862 C C . GLY A 1 108 ? 11.175 -3.425 -15.866 1.00 67.00 108 GLY A C 1
ATOM 863 O O . GLY A 1 108 ? 10.562 -2.387 -16.090 1.00 67.00 108 GLY A O 1
ATOM 864 N N . SER A 1 109 ? 11.328 -4.375 -16.794 1.00 66.56 109 SER A N 1
ATOM 865 C CA . SER A 1 109 ? 10.839 -4.228 -18.172 1.00 66.56 109 SER A CA 1
ATOM 866 C C . SER A 1 109 ? 9.313 -4.319 -18.304 1.00 66.56 109 SER A C 1
ATOM 868 O O . SER A 1 109 ? 8.761 -3.705 -19.211 1.00 66.56 109 SER A O 1
ATOM 870 N N . MET A 1 110 ? 8.625 -5.074 -17.435 1.00 67.31 110 MET A N 1
ATOM 871 C CA . MET A 1 110 ? 7.164 -5.260 -17.515 1.00 67.31 110 MET A CA 1
ATOM 872 C C . MET A 1 110 ? 6.350 -4.358 -16.590 1.00 67.31 110 MET A C 1
ATOM 874 O O . MET A 1 110 ? 5.224 -4.007 -16.937 1.00 67.31 110 MET A O 1
ATOM 878 N N . PHE A 1 111 ? 6.890 -3.968 -15.437 1.00 74.12 111 PHE A N 1
ATOM 879 C CA . PHE A 1 111 ? 6.144 -3.261 -14.390 1.00 74.12 111 PHE A CA 1
ATOM 880 C C . PHE A 1 111 ? 6.859 -2.012 -13.868 1.00 74.12 111 PHE A C 1
ATOM 882 O O . PHE A 1 111 ? 6.202 -1.173 -13.261 1.00 74.12 111 PHE A O 1
ATOM 889 N N . GLY A 1 112 ? 8.153 -1.837 -14.156 1.00 69.75 112 GLY A N 1
ATOM 890 C CA . GLY A 1 112 ? 8.931 -0.676 -13.724 1.00 69.75 112 GLY A CA 1
ATOM 891 C C . GLY A 1 112 ? 8.427 0.641 -14.305 1.00 69.75 112 GLY A C 1
ATOM 892 O O . GLY A 1 112 ? 8.278 0.759 -15.521 1.00 69.75 112 GLY A O 1
ATOM 893 N N . GLY A 1 113 ? 8.160 1.627 -13.443 1.00 68.75 113 GLY A N 1
ATOM 894 C CA . GLY A 1 113 ? 7.836 2.997 -13.845 1.00 68.75 113 GLY A CA 1
ATOM 895 C C . GLY A 1 113 ? 9.026 3.752 -14.455 1.00 68.75 113 GLY A C 1
ATOM 896 O O . GLY A 1 113 ? 10.154 3.255 -14.481 1.00 68.75 113 GLY A O 1
ATOM 897 N N . TYR A 1 114 ? 8.774 4.969 -14.955 1.00 58.72 114 TYR A N 1
ATOM 898 C CA . TYR A 1 114 ? 9.845 5.877 -15.389 1.00 58.72 114 TYR A CA 1
ATOM 899 C C . TYR A 1 114 ? 10.775 6.180 -14.205 1.00 58.72 114 TYR A C 1
ATOM 901 O O . TYR A 1 114 ? 10.292 6.519 -13.124 1.00 58.72 114 TYR A O 1
ATOM 909 N N . LYS A 1 115 ? 12.085 6.020 -14.421 1.00 59.19 115 LYS A N 1
ATOM 910 C CA . LYS A 1 115 ? 13.144 6.319 -13.449 1.00 59.19 115 LYS A CA 1
ATOM 911 C C . LYS A 1 115 ? 13.697 7.716 -13.669 1.00 59.19 115 LYS A C 1
ATOM 913 O O . LYS A 1 115 ? 13.847 8.082 -14.857 1.00 59.19 115 LYS A O 1
#

Radius of gyration: 17.3 Å; chains: 1; bounding box: 31×35×51 Å